Protein AF-A0A7C2VE02-F1 (afdb_monomer_lite)

pLDDT: mean 86.23, std 17.27, range [34.5, 98.38]

Sequence (120 aa):
MDTNRYSRAFSQKIARIVPGSDKLAAYGYVSNRTVQYFGRVIPSIEDKPVLYRYYEQGNWILATGKRSEELNKDGQFRSVFYGKKADSRNRENVPGTLFHKSAPIVKIDGSSGAVEKGPK

Foldseek 3Di:
DPLLVLLLVLLLVVLVQADPPAAEEEAQDDDPSSCVNSVHDHHYDPDPVVVLVCQVVFHKYKYKAPRQVVCVVVVSFAFQDKACANHDDPNDGIIMTMTHDDGHRDDDPPDDDDDDDDDD

Radius of gyration: 14.56 Å; chains: 1; bounding box: 35×27×46 Å

Secondary structure (DSSP, 8-state):
--HHHHHHHHHHHHHHHS-TTS-EEEES---HHHHHHHTS---EE--HHHHHHHHHTT-EEEEETHHHHHHHHH--S-EEEEEEEEEEETTEEEEEEEE-SSPPP---TT-----PPPP-

Structure (mmCIF, N/CA/C/O backbone):
data_AF-A0A7C2VE02-F1
#
_entry.id   AF-A0A7C2VE02-F1
#
loop_
_atom_site.group_PDB
_atom_site.id
_atom_site.type_symbol
_atom_site.label_atom_id
_atom_site.label_alt_id
_atom_site.label_comp_id
_atom_site.label_asym_id
_atom_site.label_entity_id
_atom_site.label_seq_id
_atom_site.pdbx_PDB_ins_code
_atom_site.Cartn_x
_atom_site.Cartn_y
_atom_site.Cartn_z
_atom_site.occupancy
_atom_site.B_iso_or_equiv
_atom_site.auth_seq_id
_atom_site.auth_comp_id
_atom_site.auth_asym_id
_atom_site.auth_atom_id
_atom_site.pdbx_PDB_model_num
ATOM 1 N N . MET A 1 1 ? 22.515 -7.590 -10.309 1.00 46.56 1 MET A N 1
ATOM 2 C CA . MET A 1 1 ? 21.590 -7.337 -9.181 1.00 46.56 1 MET A CA 1
ATOM 3 C C . MET A 1 1 ? 20.181 -7.649 -9.654 1.00 46.56 1 MET A C 1
ATOM 5 O O . MET A 1 1 ? 19.692 -6.947 -10.526 1.00 46.56 1 MET A O 1
ATOM 9 N N . ASP A 1 2 ? 19.551 -8.696 -9.121 1.00 53.19 2 ASP A N 1
ATOM 10 C CA . ASP A 1 2 ? 18.168 -9.061 -9.452 1.00 53.19 2 ASP A CA 1
ATOM 11 C C . ASP A 1 2 ? 17.175 -8.081 -8.833 1.00 53.19 2 ASP A C 1
ATOM 13 O O . ASP A 1 2 ? 16.612 -8.309 -7.760 1.00 53.19 2 ASP A O 1
ATOM 17 N N . THR A 1 3 ? 16.933 -6.979 -9.533 1.00 53.69 3 THR A N 1
ATOM 18 C CA . THR A 1 3 ? 15.895 -5.991 -9.212 1.00 53.69 3 THR A CA 1
ATOM 19 C C . THR A 1 3 ? 14.517 -6.647 -9.046 1.00 53.69 3 THR A C 1
ATOM 21 O O . THR A 1 3 ? 13.698 -6.189 -8.255 1.00 53.69 3 THR A O 1
ATOM 24 N N . ASN A 1 4 ? 14.303 -7.798 -9.695 1.00 63.47 4 ASN A N 1
ATOM 25 C CA . ASN A 1 4 ? 13.107 -8.631 -9.562 1.00 63.47 4 ASN A CA 1
ATOM 26 C C . ASN A 1 4 ? 12.887 -9.198 -8.147 1.00 63.47 4 ASN A C 1
ATOM 28 O O . ASN A 1 4 ? 11.740 -9.409 -7.747 1.00 63.47 4 ASN A O 1
ATOM 32 N N . ARG A 1 5 ? 13.951 -9.443 -7.369 1.00 69.56 5 ARG A N 1
ATOM 33 C CA . ARG A 1 5 ? 13.836 -10.053 -6.032 1.00 69.56 5 ARG A CA 1
ATOM 34 C C . ARG A 1 5 ? 13.139 -9.124 -5.038 1.00 69.56 5 ARG A C 1
ATOM 36 O O . ARG A 1 5 ? 12.392 -9.605 -4.188 1.00 69.56 5 ARG A O 1
ATOM 43 N N . TYR A 1 6 ? 13.367 -7.814 -5.141 1.00 74.00 6 TYR A N 1
ATOM 44 C CA . TYR A 1 6 ? 12.833 -6.847 -4.182 1.00 74.00 6 TYR A CA 1
ATOM 45 C C . TYR A 1 6 ? 11.336 -6.611 -4.370 1.00 74.00 6 TYR A C 1
ATOM 47 O O . TYR A 1 6 ? 10.591 -6.773 -3.402 1.00 74.00 6 TYR A O 1
ATOM 55 N N . SER A 1 7 ? 10.878 -6.366 -5.606 1.00 76.62 7 SER A N 1
ATOM 56 C CA . SER A 1 7 ? 9.442 -6.228 -5.884 1.00 76.62 7 SER A CA 1
ATOM 57 C C . SER A 1 7 ? 8.678 -7.487 -5.472 1.00 76.62 7 SER A C 1
ATOM 59 O O . SER A 1 7 ? 7.615 -7.391 -4.863 1.00 76.62 7 SER A O 1
ATOM 61 N N . ARG A 1 8 ? 9.242 -8.681 -5.710 1.00 85.88 8 ARG A N 1
ATOM 62 C CA . ARG A 1 8 ? 8.645 -9.948 -5.264 1.00 85.88 8 ARG A CA 1
ATOM 63 C C . ARG A 1 8 ? 8.532 -10.032 -3.742 1.00 85.88 8 ARG A C 1
ATOM 65 O O . ARG A 1 8 ? 7.442 -10.274 -3.235 1.00 85.88 8 ARG A O 1
ATOM 72 N N . ALA A 1 9 ? 9.633 -9.830 -3.018 1.00 88.50 9 ALA A N 1
ATOM 73 C CA . ALA A 1 9 ? 9.653 -9.964 -1.562 1.00 88.50 9 ALA A CA 1
ATOM 74 C C . ALA A 1 9 ? 8.704 -8.968 -0.880 1.00 88.50 9 ALA A C 1
ATOM 76 O O . ALA A 1 9 ? 7.949 -9.350 0.014 1.00 88.50 9 ALA A O 1
ATOM 77 N N . PHE A 1 10 ? 8.700 -7.713 -1.335 1.00 91.00 10 PHE A N 1
ATOM 78 C CA . PHE A 1 10 ? 7.785 -6.692 -0.834 1.00 91.00 10 PHE A CA 1
ATOM 79 C C . PHE A 1 10 ? 6.322 -7.068 -1.098 1.00 91.00 10 PHE A C 1
ATOM 81 O O . PHE A 1 10 ? 5.511 -7.072 -0.175 1.00 91.00 10 PHE A O 1
ATOM 88 N N . SER A 1 11 ? 6.001 -7.463 -2.332 1.00 91.81 11 SER A N 1
ATOM 89 C CA . SER A 1 11 ? 4.628 -7.783 -2.744 1.00 91.81 11 SER A CA 1
ATOM 90 C C . SER A 1 11 ? 4.075 -9.022 -2.029 1.00 91.81 11 SER A C 1
ATOM 92 O O . SER A 1 11 ? 2.930 -9.047 -1.585 1.00 91.81 11 SER A O 1
ATOM 94 N N . GLN A 1 12 ? 4.915 -10.036 -1.817 1.00 93.19 12 GLN A N 1
ATOM 95 C CA . GLN A 1 12 ? 4.548 -11.203 -1.013 1.00 93.19 12 GLN A CA 1
ATOM 96 C C . GLN A 1 12 ? 4.390 -10.857 0.471 1.00 93.19 12 GLN A C 1
ATOM 98 O O . GLN A 1 12 ? 3.559 -11.449 1.158 1.00 93.19 12 GLN A O 1
ATOM 103 N N . LYS A 1 13 ? 5.172 -9.902 0.992 1.00 93.75 13 LYS A N 1
ATOM 104 C CA . LYS A 1 13 ? 5.026 -9.445 2.376 1.00 93.75 13 LYS A CA 1
ATOM 105 C C . LYS A 1 13 ? 3.702 -8.706 2.564 1.00 93.75 13 LYS A C 1
ATOM 107 O O . LYS A 1 13 ? 2.988 -9.051 3.498 1.00 93.75 13 LYS A O 1
ATOM 112 N N . ILE A 1 14 ? 3.329 -7.783 1.671 1.00 94.56 14 ILE A N 1
ATOM 113 C CA . ILE A 1 14 ? 2.016 -7.115 1.755 1.00 94.56 14 ILE A CA 1
ATOM 114 C C . ILE A 1 14 ? 0.860 -8.116 1.603 1.00 94.56 14 ILE A C 1
ATOM 116 O O . ILE A 1 14 ? -0.122 -7.992 2.323 1.00 94.56 14 ILE A O 1
ATOM 120 N N . ALA A 1 15 ? 0.999 -9.164 0.779 1.00 94.62 15 ALA A N 1
ATOM 121 C CA . ALA A 1 15 ? -0.014 -10.220 0.644 1.00 94.62 15 ALA A CA 1
ATOM 122 C C . ALA A 1 15 ? -0.255 -11.005 1.943 1.00 94.62 15 ALA A C 1
ATOM 124 O O . ALA A 1 15 ? -1.352 -11.500 2.168 1.00 94.62 15 ALA A O 1
ATOM 125 N N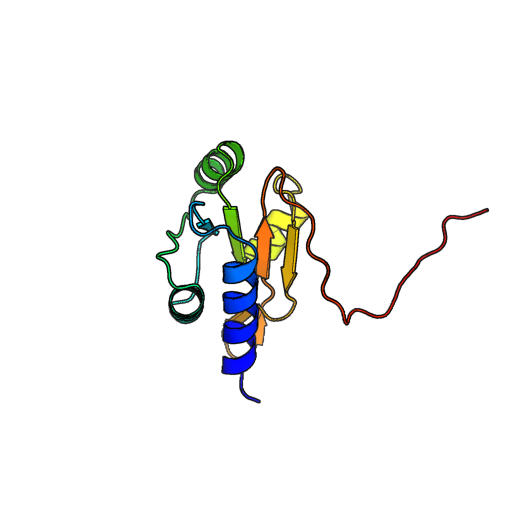 . ARG A 1 16 ? 0.766 -11.116 2.802 1.00 94.88 16 ARG A N 1
ATOM 126 C CA . ARG A 1 16 ? 0.653 -11.746 4.128 1.00 94.88 16 ARG A CA 1
ATOM 127 C C . ARG A 1 16 ? 0.107 -10.801 5.194 1.00 94.88 16 ARG A C 1
ATOM 129 O O . ARG A 1 16 ? -0.384 -11.274 6.209 1.00 94.88 16 ARG A O 1
ATOM 136 N N . ILE A 1 17 ? 0.267 -9.491 5.005 1.00 95.62 17 ILE A N 1
ATOM 137 C CA . ILE A 1 17 ? -0.187 -8.473 5.960 1.00 95.62 17 ILE A CA 1
ATOM 138 C C . ILE A 1 17 ? -1.661 -8.142 5.728 1.00 95.62 17 ILE A C 1
ATOM 140 O O . ILE A 1 17 ? -2.416 -8.056 6.689 1.00 95.62 17 ILE A O 1
ATOM 144 N N . VAL A 1 18 ? -2.062 -7.951 4.468 1.00 96.19 18 VAL A N 1
ATOM 145 C CA . VAL A 1 18 ? -3.436 -7.602 4.095 1.00 96.19 18 VAL A CA 1
ATOM 146 C C . VAL A 1 18 ? -4.289 -8.873 4.089 1.00 96.19 18 VAL A C 1
ATOM 148 O O . VAL A 1 18 ? -4.030 -9.748 3.255 1.00 96.19 18 VAL A O 1
ATOM 151 N N . PRO A 1 19 ? -5.323 -8.988 4.943 1.00 94.62 19 PRO A N 1
ATOM 152 C CA . PRO A 1 19 ? -6.218 -10.140 4.936 1.00 94.62 19 PRO A CA 1
ATOM 153 C C . PRO A 1 19 ? -6.834 -10.397 3.553 1.00 94.62 19 PRO A C 1
ATOM 155 O O . PRO A 1 19 ? -7.041 -9.478 2.755 1.00 94.62 19 PRO A O 1
ATOM 158 N N . GLY A 1 20 ? -7.138 -11.662 3.255 1.00 92.81 20 GLY A N 1
ATOM 159 C CA . GLY A 1 20 ? -7.698 -12.070 1.959 1.00 92.81 20 GLY A CA 1
ATOM 160 C C . GLY A 1 20 ? -9.086 -11.485 1.661 1.00 92.81 20 GLY A C 1
ATOM 161 O O . GLY A 1 20 ? -9.427 -11.289 0.495 1.00 92.81 20 GLY A O 1
ATOM 162 N N . SER A 1 21 ? -9.854 -11.165 2.706 1.00 92.69 21 SER A N 1
ATOM 163 C CA . SER A 1 21 ? -11.162 -10.499 2.644 1.00 92.69 21 SER A CA 1
ATOM 164 C C . SER A 1 21 ? -11.078 -8.994 2.398 1.00 92.69 21 SER A C 1
ATOM 166 O O . SER A 1 21 ? -12.048 -8.387 1.947 1.00 92.69 21 SER A O 1
ATOM 168 N N . ASP A 1 22 ? -9.934 -8.385 2.706 1.00 95.31 22 ASP A N 1
ATOM 169 C CA . ASP A 1 22 ? -9.808 -6.935 2.769 1.00 95.31 22 ASP A CA 1
ATOM 170 C C . ASP A 1 22 ? -9.442 -6.353 1.408 1.00 95.31 22 ASP A C 1
ATOM 172 O O . ASP A 1 22 ? -8.723 -6.966 0.611 1.00 95.31 22 ASP A O 1
ATOM 176 N N . LYS A 1 23 ? -9.904 -5.128 1.156 1.00 95.94 23 LYS A N 1
ATOM 177 C CA . LYS A 1 23 ? -9.603 -4.392 -0.073 1.00 95.94 23 LYS A CA 1
ATOM 178 C C . LYS A 1 23 ? -8.298 -3.614 0.074 1.00 95.94 23 LYS A C 1
ATOM 180 O O . LYS A 1 23 ? -8.031 -3.020 1.117 1.00 95.94 23 LYS A O 1
ATOM 185 N N . LEU A 1 24 ? -7.527 -3.574 -1.011 1.00 97.88 24 LEU A N 1
ATOM 186 C CA . LEU A 1 24 ? -6.291 -2.805 -1.141 1.00 97.88 24 LEU A CA 1
ATOM 187 C C . LEU A 1 24 ? -6.383 -1.905 -2.372 1.00 97.88 24 LEU A C 1
ATOM 189 O O . LEU A 1 24 ? -6.660 -2.405 -3.458 1.00 97.88 24 LEU A O 1
ATOM 193 N N . ALA A 1 25 ? -6.102 -0.614 -2.217 1.00 97.94 25 ALA A N 1
ATOM 194 C CA . ALA A 1 25 ? -5.963 0.329 -3.325 1.00 97.94 25 ALA A CA 1
ATOM 195 C C . ALA A 1 25 ? -4.548 0.918 -3.360 1.00 97.94 25 ALA A C 1
ATOM 197 O O . ALA A 1 25 ? -3.907 1.077 -2.322 1.00 97.94 25 ALA A O 1
ATOM 198 N N . ALA A 1 26 ? -4.059 1.252 -4.551 1.00 97.81 26 ALA A N 1
ATOM 199 C CA . ALA A 1 26 ? -2.783 1.924 -4.746 1.00 97.81 26 ALA A CA 1
ATOM 200 C C . ALA A 1 26 ? -2.974 3.426 -4.987 1.00 97.81 26 ALA A C 1
ATOM 202 O O . ALA A 1 26 ? -3.903 3.824 -5.685 1.00 97.81 26 ALA A O 1
ATOM 203 N N . TYR A 1 27 ? -2.071 4.258 -4.465 1.00 97.88 27 TYR A N 1
ATOM 204 C CA . TYR A 1 27 ? -2.028 5.681 -4.801 1.00 97.88 27 TYR A CA 1
ATOM 205 C C . TYR A 1 27 ? -1.220 5.912 -6.087 1.00 97.88 27 TYR A C 1
ATOM 207 O O . TYR A 1 27 ? 0.010 5.777 -6.098 1.00 97.88 27 TYR A O 1
ATOM 215 N N . GLY A 1 28 ? -1.923 6.266 -7.163 1.00 94.50 28 GLY A N 1
ATOM 216 C CA . GLY A 1 28 ? -1.407 6.650 -8.480 1.00 94.50 28 GLY A CA 1
ATOM 217 C C . GLY A 1 28 ? -0.804 5.515 -9.312 1.00 94.50 28 GLY A C 1
ATOM 218 O O . GLY A 1 28 ? -1.206 5.279 -10.448 1.00 94.50 28 GLY A O 1
ATOM 219 N N . TYR A 1 29 ? 0.132 4.747 -8.753 1.00 90.88 29 TYR A N 1
ATOM 220 C CA . TYR A 1 29 ? 0.762 3.647 -9.481 1.00 90.88 29 TYR A CA 1
ATOM 221 C C . TYR A 1 29 ? 1.064 2.432 -8.610 1.00 90.88 29 TYR A C 1
ATOM 223 O O . TYR A 1 29 ? 1.672 2.530 -7.539 1.00 90.88 29 TYR A O 1
ATOM 231 N N . VAL A 1 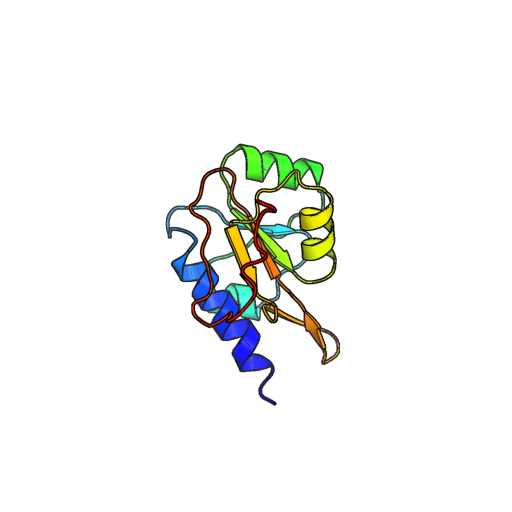30 ? 0.766 1.268 -9.181 1.00 91.19 30 VAL A N 1
ATOM 232 C CA . VAL A 1 30 ? 1.258 -0.041 -8.762 1.00 91.19 30 VAL A CA 1
ATOM 233 C C . VAL A 1 30 ? 1.738 -0.795 -9.997 1.00 91.19 30 VAL A C 1
ATOM 235 O O . VAL A 1 30 ? 1.099 -0.747 -11.046 1.00 91.19 30 VAL A O 1
ATOM 238 N N . SER A 1 31 ? 2.879 -1.478 -9.905 1.00 90.50 31 SER A N 1
ATOM 239 C CA . SER A 1 31 ? 3.376 -2.251 -11.040 1.00 90.50 31 SER A CA 1
ATOM 240 C C . SER A 1 31 ? 2.611 -3.558 -11.205 1.00 90.50 31 SER A C 1
ATOM 242 O O . SER A 1 31 ? 2.198 -4.192 -10.230 1.00 90.50 31 SER A O 1
ATOM 244 N N . ASN A 1 32 ? 2.515 -4.030 -12.450 1.00 90.00 32 ASN A N 1
ATOM 245 C CA . ASN A 1 32 ? 1.923 -5.335 -12.767 1.00 90.00 32 ASN A CA 1
ATOM 246 C C . ASN A 1 32 ? 2.584 -6.479 -11.983 1.00 90.00 32 ASN A C 1
ATOM 248 O O . ASN A 1 32 ? 1.923 -7.446 -11.623 1.00 90.00 32 ASN A O 1
ATOM 252 N N . ARG A 1 33 ? 3.880 -6.356 -11.669 1.00 88.19 33 ARG A N 1
ATOM 253 C CA . ARG A 1 33 ? 4.607 -7.335 -10.849 1.00 88.19 33 ARG A CA 1
ATOM 254 C C . ARG A 1 33 ? 4.097 -7.358 -9.417 1.00 88.19 33 ARG A C 1
ATOM 256 O O . ARG A 1 33 ? 3.917 -8.436 -8.859 1.00 88.19 33 ARG A O 1
ATOM 263 N N . THR A 1 34 ? 3.863 -6.190 -8.823 1.00 90.81 34 THR A N 1
ATOM 264 C CA . THR A 1 34 ? 3.278 -6.123 -7.485 1.00 90.81 34 THR A CA 1
ATOM 265 C C . THR A 1 34 ? 1.886 -6.728 -7.461 1.00 90.81 34 THR A C 1
ATOM 267 O O . THR A 1 34 ? 1.616 -7.542 -6.584 1.00 90.81 34 THR A O 1
ATOM 270 N N . VAL A 1 35 ? 1.053 -6.435 -8.462 1.00 92.44 35 VAL A N 1
ATOM 271 C CA . VAL A 1 35 ? -0.273 -7.060 -8.608 1.00 92.44 35 VAL A CA 1
ATOM 272 C C . VAL A 1 35 ? -0.153 -8.585 -8.724 1.00 92.44 35 VAL A C 1
ATOM 274 O O . VAL A 1 35 ? -0.807 -9.314 -7.980 1.00 92.44 35 VAL A O 1
ATOM 277 N N . GLN A 1 36 ? 0.743 -9.078 -9.587 1.00 92.12 36 GLN A N 1
ATOM 278 C CA . GLN A 1 36 ? 0.968 -10.511 -9.798 1.00 92.12 36 GLN A CA 1
ATOM 279 C C . GLN A 1 36 ? 1.375 -11.233 -8.506 1.00 92.12 36 GLN A C 1
ATOM 281 O O . GLN A 1 36 ? 0.815 -12.276 -8.180 1.00 92.12 36 GLN A O 1
ATOM 286 N N . TYR A 1 37 ? 2.341 -10.693 -7.760 1.00 92.19 37 TYR A N 1
ATOM 287 C CA . TYR A 1 37 ? 2.830 -11.327 -6.531 1.00 92.19 37 TYR A CA 1
ATOM 288 C C . TYR A 1 37 ? 1.927 -11.098 -5.316 1.00 92.19 37 TYR A C 1
ATOM 290 O O . TYR A 1 37 ? 2.013 -11.868 -4.359 1.00 92.19 37 TYR A O 1
ATOM 298 N N . PHE A 1 38 ? 1.084 -10.065 -5.338 1.00 93.56 38 PHE A N 1
ATOM 299 C CA . PHE A 1 38 ? 0.024 -9.879 -4.350 1.00 93.56 38 PHE A CA 1
ATOM 300 C C . PHE A 1 38 ? -1.113 -10.890 -4.542 1.00 93.56 38 PHE A C 1
ATOM 302 O O . PHE A 1 38 ? -1.728 -11.317 -3.568 1.00 93.56 38 PHE A O 1
ATOM 309 N N . GLY A 1 39 ? -1.366 -11.297 -5.791 1.00 93.06 39 GLY A N 1
ATOM 310 C CA . GLY A 1 39 ? -2.330 -12.342 -6.140 1.00 93.06 39 GLY A CA 1
ATOM 311 C C . GLY A 1 39 ? -3.782 -11.867 -6.227 1.00 93.06 39 GLY A C 1
ATOM 312 O O . GLY A 1 39 ? -4.680 -12.687 -6.389 1.00 93.06 39 GLY A O 1
ATOM 313 N N . ARG A 1 40 ? -4.030 -10.556 -6.121 1.00 93.88 40 ARG A N 1
ATOM 314 C CA . ARG A 1 40 ? -5.355 -9.932 -6.254 1.00 93.88 40 ARG A CA 1
ATOM 315 C C . ARG A 1 40 ? -5.238 -8.623 -7.032 1.00 93.88 40 ARG A C 1
ATOM 317 O O . ARG A 1 40 ? -4.173 -8.008 -7.055 1.00 93.88 40 ARG A O 1
ATOM 324 N N . VAL A 1 41 ? -6.331 -8.189 -7.657 1.00 93.69 41 VAL A N 1
ATOM 325 C CA . VAL A 1 41 ? -6.384 -6.889 -8.340 1.00 93.69 41 VAL A CA 1
ATOM 326 C C . VAL A 1 41 ? -6.198 -5.769 -7.316 1.00 93.69 41 VAL A C 1
ATOM 328 O O . VAL A 1 41 ? -6.840 -5.773 -6.268 1.00 93.69 41 VAL A O 1
ATOM 331 N N . ILE A 1 42 ? -5.329 -4.811 -7.639 1.00 96.19 42 ILE A N 1
ATOM 332 C CA . ILE A 1 42 ? -5.107 -3.601 -6.846 1.00 96.19 42 ILE A CA 1
ATOM 333 C C . ILE A 1 42 ? -5.548 -2.411 -7.709 1.00 96.19 42 ILE A C 1
ATOM 335 O O . ILE A 1 42 ? -4.798 -2.027 -8.610 1.00 96.19 42 ILE A O 1
ATOM 339 N N . PRO A 1 43 ? -6.751 -1.842 -7.504 1.00 96.12 43 PRO A N 1
ATOM 340 C CA . PRO A 1 43 ? -7.146 -0.619 -8.191 1.00 96.12 43 PRO A CA 1
ATOM 341 C C . PRO A 1 43 ? -6.188 0.521 -7.852 1.00 96.12 43 PRO A C 1
ATOM 343 O O . PRO A 1 43 ? -5.751 0.657 -6.708 1.00 96.12 43 PRO A O 1
ATOM 346 N N . SER A 1 44 ? -5.888 1.354 -8.846 1.00 96.81 44 SER A N 1
ATOM 347 C CA . SER A 1 44 ? -5.118 2.582 -8.661 1.00 96.81 44 SER A CA 1
ATOM 348 C C . SER A 1 44 ? -6.058 3.779 -8.570 1.00 96.81 44 SER A C 1
ATOM 350 O O . SER A 1 44 ? -6.947 3.933 -9.407 1.00 96.81 44 SER A O 1
ATOM 352 N N . ILE A 1 45 ? -5.868 4.615 -7.555 1.00 97.56 45 ILE A N 1
ATOM 353 C CA . ILE A 1 45 ? -6.628 5.841 -7.318 1.00 97.56 45 ILE A CA 1
ATOM 354 C C . ILE A 1 45 ? -5.643 7.007 -7.407 1.00 97.56 45 ILE A C 1
ATOM 356 O O . ILE A 1 45 ? -4.660 7.035 -6.671 1.00 97.56 45 ILE A O 1
ATOM 360 N N . GLU A 1 46 ? -5.894 7.960 -8.304 1.00 96.00 46 GLU A N 1
ATOM 361 C CA . GLU A 1 46 ? -5.069 9.174 -8.466 1.00 96.00 46 GLU A CA 1
ATOM 362 C C . GLU A 1 46 ? -5.519 10.320 -7.553 1.00 96.00 46 GLU A C 1
ATOM 364 O O . GLU A 1 46 ? -4.713 11.138 -7.120 1.00 96.00 46 GLU A O 1
ATOM 369 N N . ASP A 1 47 ? -6.814 10.388 -7.254 1.00 96.25 47 ASP A N 1
ATOM 370 C CA . ASP A 1 47 ? -7.399 11.459 -6.457 1.00 96.25 47 ASP A CA 1
ATOM 371 C C . ASP A 1 47 ? -7.191 11.183 -4.956 1.00 96.25 47 ASP A C 1
ATOM 373 O O . ASP A 1 47 ? -7.708 10.209 -4.398 1.00 96.25 47 ASP A O 1
ATOM 377 N N . LYS A 1 48 ? -6.410 12.044 -4.293 1.00 95.06 48 LYS A N 1
ATOM 378 C CA . LYS A 1 48 ? -6.074 11.909 -2.869 1.00 95.06 48 LYS A CA 1
ATOM 379 C C . LYS A 1 48 ? -7.310 12.006 -1.949 1.00 95.06 48 LYS A C 1
ATOM 381 O O . LYS A 1 48 ? -7.423 11.159 -1.062 1.00 95.06 48 LYS A O 1
ATOM 386 N N . PRO A 1 49 ? -8.256 12.949 -2.127 1.00 96.31 49 PRO A N 1
ATOM 387 C CA . PRO A 1 49 ? -9.553 12.907 -1.444 1.00 96.31 49 PRO A CA 1
ATOM 388 C C . PRO A 1 49 ? -10.310 11.576 -1.580 1.00 96.31 49 PRO A C 1
ATOM 390 O O . PRO A 1 49 ? -10.841 11.069 -0.588 1.00 96.31 49 PRO A O 1
ATOM 393 N N . VAL A 1 50 ? -10.354 10.976 -2.774 1.00 97.25 50 VAL A N 1
ATOM 394 C CA . VAL A 1 50 ? -10.992 9.658 -2.969 1.00 97.25 50 VAL A CA 1
ATOM 395 C C . VAL A 1 50 ? -10.224 8.567 -2.221 1.00 97.25 50 VAL A C 1
ATOM 397 O O . VAL A 1 50 ? -10.833 7.754 -1.524 1.00 97.25 50 VAL A O 1
ATOM 400 N N . LEU A 1 51 ? -8.892 8.582 -2.297 1.00 97.50 51 LEU A N 1
ATOM 401 C CA . LEU A 1 51 ? -8.020 7.661 -1.567 1.00 97.50 51 LEU A CA 1
ATOM 402 C C . LEU A 1 51 ? -8.244 7.742 -0.046 1.00 97.50 51 LEU A C 1
ATOM 404 O O . LEU A 1 51 ? -8.322 6.716 0.629 1.00 97.50 51 LEU A O 1
ATOM 408 N N . TYR A 1 52 ? -8.398 8.956 0.488 1.00 97.00 52 TYR A N 1
ATOM 409 C CA . TYR A 1 52 ? -8.662 9.186 1.907 1.00 97.00 52 TYR A CA 1
ATOM 410 C C . TYR A 1 52 ? -10.024 8.625 2.338 1.00 97.00 52 TYR A C 1
ATOM 412 O O . TYR A 1 52 ? -10.121 7.968 3.370 1.00 97.00 52 TYR A O 1
ATOM 420 N N . ARG A 1 53 ? -11.071 8.774 1.514 1.00 97.44 53 ARG A N 1
ATOM 421 C CA . ARG A 1 53 ? -12.376 8.136 1.779 1.00 97.44 53 ARG A CA 1
ATOM 422 C C . ARG A 1 53 ? -12.266 6.612 1.849 1.00 97.44 53 ARG A C 1
ATOM 424 O O . ARG A 1 53 ? -12.868 6.000 2.727 1.00 97.44 53 ARG A O 1
ATOM 431 N N . TYR A 1 54 ? -11.484 6.001 0.956 1.00 96.88 54 TYR A N 1
ATOM 432 C CA . TYR A 1 54 ? -11.217 4.560 0.997 1.00 96.88 54 TYR A CA 1
ATOM 433 C C . TYR A 1 54 ? -10.517 4.157 2.297 1.00 96.88 54 TYR A C 1
ATOM 435 O O . TYR A 1 54 ? -10.917 3.179 2.928 1.00 96.88 54 TYR A O 1
ATOM 443 N N . TYR A 1 55 ? -9.504 4.914 2.710 1.00 97.88 55 TYR A N 1
ATOM 444 C CA . TYR A 1 55 ? -8.792 4.683 3.963 1.00 97.88 55 TYR A CA 1
ATOM 445 C C . TYR A 1 55 ? -9.714 4.787 5.187 1.00 97.88 55 TYR A C 1
ATOM 447 O O . TYR A 1 55 ? -9.694 3.910 6.053 1.00 97.88 55 TYR A O 1
ATOM 455 N N . GLU A 1 56 ? -10.587 5.794 5.229 1.00 97.56 56 GLU A N 1
ATOM 456 C CA . GLU A 1 56 ? -11.523 5.999 6.339 1.00 97.56 56 GLU A CA 1
ATOM 457 C C . GLU A 1 56 ? -12.549 4.868 6.481 1.00 97.56 56 GLU A C 1
ATOM 459 O O . GLU A 1 56 ? -12.903 4.483 7.602 1.00 97.56 56 GLU A O 1
ATOM 464 N N . GLN A 1 57 ? -12.942 4.255 5.362 1.00 97.00 57 GLN A N 1
ATOM 465 C CA . GLN A 1 57 ? -13.769 3.043 5.328 1.00 97.00 57 GLN A CA 1
ATOM 466 C C . GLN A 1 57 ? -13.041 1.782 5.831 1.00 97.00 57 GLN A C 1
ATOM 468 O O . GLN A 1 57 ? -13.650 0.718 5.900 1.00 97.00 57 GLN A O 1
ATOM 473 N N . GLY A 1 58 ? -11.755 1.879 6.184 1.00 96.62 58 GLY A N 1
ATOM 474 C CA . GLY A 1 58 ? -10.943 0.743 6.618 1.00 96.62 58 GLY A CA 1
ATOM 475 C C . GLY A 1 58 ? -10.342 -0.056 5.465 1.00 96.62 58 GLY A C 1
ATOM 476 O O . GLY A 1 58 ? -9.968 -1.205 5.660 1.00 96.62 58 GLY A O 1
ATOM 477 N N . ASN A 1 59 ? -10.248 0.518 4.261 1.00 97.75 59 ASN A N 1
ATOM 478 C CA . ASN A 1 59 ? -9.505 -0.128 3.183 1.00 97.75 59 ASN A CA 1
ATOM 479 C C . ASN A 1 59 ? -8.002 0.133 3.339 1.00 97.75 59 ASN A C 1
ATOM 481 O O . ASN A 1 59 ? -7.563 1.178 3.828 1.00 97.75 59 ASN A O 1
ATOM 485 N N . TRP A 1 60 ? -7.202 -0.814 2.864 1.00 98.38 60 TRP A N 1
ATOM 486 C CA . TRP A 1 60 ? -5.753 -0.696 2.859 1.00 98.38 60 TRP A CA 1
ATOM 487 C C . TRP A 1 60 ? -5.288 0.197 1.716 1.00 98.38 60 TRP A C 1
ATOM 489 O O . TRP A 1 60 ? -5.820 0.125 0.605 1.00 98.38 60 TRP A O 1
ATOM 499 N N . ILE A 1 61 ? -4.245 0.985 1.973 1.00 98.38 61 ILE A N 1
ATOM 500 C CA . ILE A 1 61 ? -3.633 1.862 0.973 1.00 98.38 61 ILE A CA 1
ATOM 501 C C . ILE A 1 61 ? -2.176 1.460 0.760 1.00 98.38 61 ILE A C 1
ATOM 503 O O . ILE A 1 61 ? -1.402 1.371 1.711 1.00 98.38 61 ILE A O 1
ATOM 507 N N . LEU A 1 62 ? -1.791 1.245 -0.494 1.00 97.94 62 LEU A N 1
ATOM 508 C CA . LEU A 1 62 ? -0.414 1.042 -0.929 1.00 97.94 62 LEU A CA 1
ATOM 509 C C . LEU A 1 62 ? 0.082 2.296 -1.650 1.00 97.94 62 LEU A C 1
ATOM 511 O O . LEU A 1 62 ? -0.554 2.779 -2.580 1.00 97.94 62 LEU A O 1
ATOM 515 N N . ALA A 1 63 ? 1.262 2.789 -1.294 1.00 97.31 63 ALA A N 1
ATOM 516 C CA . ALA A 1 63 ? 1.945 3.807 -2.085 1.00 97.31 63 ALA A CA 1
ATOM 517 C C . ALA A 1 63 ? 3.410 3.428 -2.294 1.00 97.31 63 ALA A C 1
ATOM 519 O O . ALA A 1 63 ? 4.030 2.803 -1.437 1.00 97.31 63 ALA A O 1
ATOM 520 N N . THR A 1 64 ? 3.970 3.804 -3.445 1.00 94.88 64 THR A N 1
ATOM 521 C CA . THR A 1 64 ? 5.375 3.543 -3.795 1.00 94.88 64 THR A CA 1
ATOM 522 C C . THR A 1 64 ? 6.063 4.808 -4.311 1.00 94.88 64 THR A C 1
ATOM 524 O O . THR A 1 64 ? 5.416 5.717 -4.838 1.00 94.88 64 THR A O 1
ATOM 527 N N . GLY A 1 65 ? 7.384 4.890 -4.143 1.00 93.19 65 GLY A N 1
ATOM 528 C CA . GLY A 1 65 ? 8.209 6.031 -4.546 1.00 93.19 65 GLY A CA 1
ATOM 529 C C . GLY A 1 65 ? 7.716 7.360 -3.974 1.00 93.19 65 GLY A C 1
ATOM 530 O O . GLY A 1 65 ? 7.339 7.438 -2.807 1.00 93.19 65 GLY A O 1
ATOM 531 N N . LYS A 1 66 ? 7.658 8.394 -4.822 1.00 93.50 66 LYS A N 1
ATOM 532 C CA . LYS A 1 66 ? 7.254 9.758 -4.434 1.00 93.50 66 LYS A CA 1
ATOM 533 C C . LYS A 1 66 ? 5.898 9.816 -3.720 1.00 93.50 66 LYS A C 1
ATOM 535 O O . LYS A 1 66 ? 5.758 10.553 -2.754 1.00 93.50 66 LYS A O 1
ATOM 540 N N . ARG A 1 67 ? 4.921 9.003 -4.139 1.00 95.56 67 ARG A N 1
ATOM 541 C CA . ARG A 1 67 ? 3.595 8.935 -3.495 1.00 95.56 67 ARG A CA 1
ATOM 542 C C . ARG A 1 67 ? 3.674 8.382 -2.070 1.00 95.56 67 ARG A C 1
ATOM 544 O O . ARG A 1 67 ? 2.959 8.832 -1.186 1.00 95.56 67 ARG A O 1
ATOM 551 N N . SER A 1 68 ? 4.578 7.432 -1.837 1.00 95.44 68 SER A N 1
ATOM 552 C CA . SER A 1 68 ? 4.862 6.885 -0.506 1.00 95.44 68 SER A CA 1
ATOM 553 C C . SER A 1 68 ? 5.413 7.951 0.438 1.00 95.44 68 SER A C 1
ATOM 555 O O . SER A 1 68 ? 5.011 8.031 1.595 1.00 95.44 68 SER A O 1
ATOM 557 N N . GLU A 1 69 ? 6.341 8.766 -0.060 1.00 94.56 69 GLU A N 1
ATOM 558 C CA . GLU A 1 69 ? 6.950 9.863 0.693 1.00 94.56 69 GLU A CA 1
ATOM 559 C C . GLU A 1 69 ? 5.947 10.987 0.962 1.00 94.56 69 GLU A C 1
ATOM 561 O O . GLU A 1 69 ? 5.907 11.512 2.070 1.00 94.56 69 GLU A O 1
ATOM 566 N N . GLU A 1 70 ? 5.116 11.319 -0.029 1.00 95.50 70 GLU A N 1
ATOM 567 C CA . GLU A 1 70 ? 4.038 12.305 0.075 1.00 95.50 70 GLU A CA 1
ATOM 5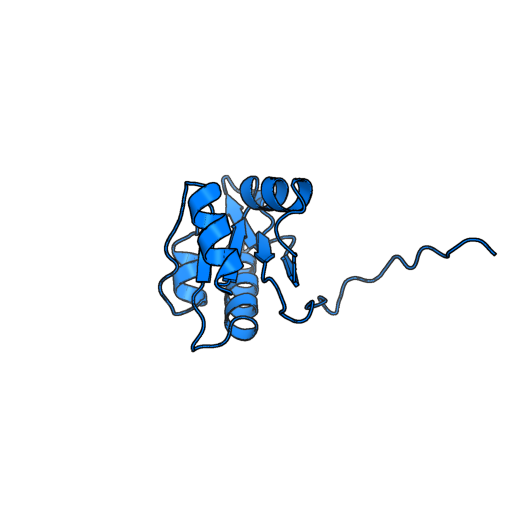68 C C . GLU A 1 70 ? 3.071 11.962 1.218 1.00 95.50 70 GLU A C 1
ATOM 570 O O . GLU A 1 70 ? 2.852 12.791 2.099 1.00 95.50 70 GLU A O 1
ATOM 575 N N . LEU A 1 71 ? 2.546 10.731 1.255 1.00 96.12 71 LEU A N 1
ATOM 576 C CA . LEU A 1 71 ? 1.596 10.321 2.297 1.00 96.12 71 LEU A CA 1
ATOM 577 C C . LEU A 1 71 ? 2.240 10.227 3.687 1.00 96.12 71 LEU A C 1
ATOM 579 O O . LEU A 1 71 ? 1.610 10.589 4.677 1.00 96.12 71 LEU A O 1
ATOM 583 N N . ASN A 1 72 ? 3.499 9.784 3.771 1.00 95.25 72 ASN A N 1
ATOM 584 C CA . ASN A 1 72 ? 4.230 9.759 5.041 1.00 95.25 72 ASN A CA 1
ATOM 585 C C . ASN A 1 72 ? 4.462 11.173 5.606 1.00 95.25 72 ASN A C 1
ATOM 587 O O . ASN A 1 72 ? 4.407 11.349 6.819 1.00 95.25 72 ASN A O 1
ATOM 591 N N . LYS A 1 73 ? 4.728 12.170 4.749 1.00 94.69 73 LYS A N 1
ATOM 592 C CA . LYS A 1 73 ? 4.920 13.572 5.168 1.00 94.69 73 LYS A CA 1
ATOM 593 C C . LYS A 1 73 ? 3.616 14.241 5.593 1.00 94.69 73 LYS A C 1
ATOM 595 O O . LYS A 1 73 ? 3.624 15.037 6.520 1.00 94.69 73 LYS A O 1
ATOM 600 N N . ASP A 1 74 ? 2.521 13.924 4.910 1.00 91.69 74 ASP A N 1
ATOM 601 C CA . ASP A 1 74 ? 1.191 14.462 5.203 1.00 91.69 74 ASP A CA 1
ATOM 602 C C . ASP A 1 74 ? 0.633 13.980 6.551 1.00 91.69 74 ASP A C 1
ATOM 604 O O . ASP A 1 74 ? -0.167 14.667 7.175 1.00 91.69 74 ASP A O 1
ATOM 608 N N . GLY A 1 75 ? 1.038 12.790 7.011 1.00 91.38 75 GLY A N 1
ATOM 609 C CA . GLY A 1 75 ? 0.692 12.269 8.339 1.00 91.38 75 GLY A CA 1
ATOM 610 C C . GLY A 1 75 ? -0.769 11.833 8.518 1.00 91.38 75 GLY A C 1
ATOM 611 O O . GLY A 1 75 ? -1.092 11.217 9.530 1.00 91.38 75 GLY A O 1
ATOM 612 N N . GLN A 1 76 ? -1.643 12.078 7.536 1.00 95.12 76 GLN A N 1
ATOM 613 C CA . GLN A 1 76 ? -3.057 11.674 7.568 1.00 95.12 76 GLN A CA 1
ATOM 614 C C . GLN A 1 76 ? -3.243 10.153 7.487 1.00 95.12 76 GLN A C 1
ATOM 616 O O . GLN A 1 76 ? -4.221 9.601 7.989 1.00 95.12 76 GLN A O 1
ATOM 621 N N . PHE A 1 77 ? -2.292 9.458 6.861 1.00 96.94 77 PHE A N 1
ATOM 622 C CA . PHE A 1 77 ? -2.322 8.011 6.696 1.00 96.94 77 PHE A CA 1
ATOM 623 C C . PHE A 1 77 ? -1.372 7.357 7.695 1.00 96.94 77 PHE A C 1
ATOM 625 O O . PHE A 1 77 ? -0.163 7.598 7.688 1.00 96.94 77 PHE A O 1
ATOM 632 N N . ARG A 1 78 ? -1.901 6.459 8.529 1.00 97.31 78 ARG A N 1
ATOM 633 C CA . ARG A 1 78 ? -1.091 5.702 9.483 1.00 97.31 78 ARG A CA 1
ATOM 634 C C . ARG A 1 78 ? -0.324 4.594 8.767 1.00 97.31 78 ARG A C 1
ATOM 636 O O . ARG A 1 78 ? -0.907 3.612 8.304 1.00 97.31 78 ARG A O 1
ATOM 643 N N . SER A 1 79 ? 0.995 4.756 8.687 1.00 96.44 79 SER A N 1
ATOM 644 C CA . SER A 1 79 ? 1.910 3.751 8.141 1.00 96.44 79 SER A CA 1
ATOM 645 C C . SER A 1 79 ? 1.972 2.530 9.059 1.00 96.44 79 SER A C 1
ATOM 647 O O . SER A 1 79 ? 2.207 2.658 10.262 1.00 96.44 79 SER A O 1
ATOM 649 N N . VAL A 1 80 ? 1.760 1.342 8.493 1.00 96.69 80 VAL A N 1
ATOM 650 C C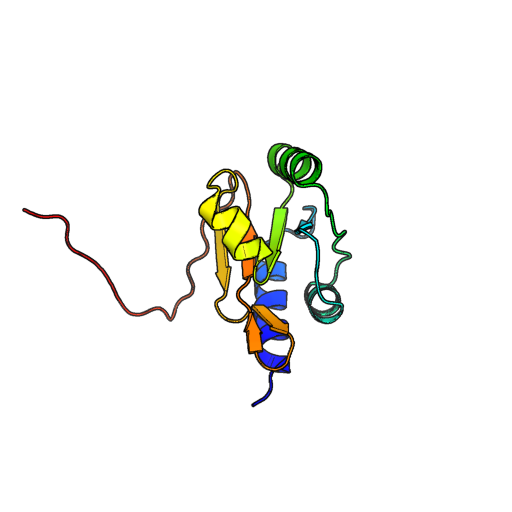A . VAL A 1 80 ? 1.827 0.068 9.231 1.00 96.69 80 VAL A CA 1
ATOM 651 C C . VAL A 1 80 ? 2.956 -0.827 8.749 1.00 96.69 80 VAL A C 1
ATOM 653 O O . VAL A 1 80 ? 3.423 -1.675 9.500 1.00 96.69 80 VAL A O 1
ATOM 656 N N . PHE A 1 81 ? 3.435 -0.638 7.523 1.00 96.06 81 PHE A N 1
ATOM 657 C CA . PHE A 1 81 ? 4.602 -1.342 7.011 1.00 96.06 81 PHE A CA 1
ATOM 658 C C . PHE A 1 81 ? 5.328 -0.468 5.996 1.00 96.06 81 PHE A C 1
ATOM 660 O O . PHE A 1 81 ? 4.710 0.090 5.095 1.00 96.06 81 PHE A O 1
ATOM 667 N N . TYR A 1 82 ? 6.648 -0.390 6.122 1.00 94.62 82 TYR A N 1
ATOM 668 C CA . TYR A 1 82 ? 7.511 0.345 5.207 1.00 94.62 82 TYR A CA 1
ATOM 669 C C . TYR A 1 82 ? 8.577 -0.587 4.642 1.00 94.62 82 TYR A C 1
ATOM 671 O O . TYR A 1 82 ? 9.245 -1.299 5.386 1.00 94.62 82 TYR A O 1
ATOM 679 N N . GLY A 1 83 ? 8.767 -0.561 3.328 1.00 92.38 83 GLY A N 1
ATOM 680 C CA . GLY A 1 83 ? 9.831 -1.270 2.635 1.00 92.38 83 GLY A CA 1
ATOM 681 C C . GLY A 1 83 ? 10.730 -0.292 1.892 1.00 92.38 83 GLY A C 1
ATOM 682 O O . GLY A 1 83 ? 10.276 0.400 0.989 1.00 92.38 83 GLY A O 1
ATOM 683 N N . LYS A 1 84 ? 12.034 -0.292 2.203 1.00 89.19 84 LYS A N 1
ATOM 684 C CA . LYS A 1 84 ? 13.039 0.533 1.496 1.00 89.19 84 LYS A CA 1
ATOM 685 C C . LYS A 1 84 ? 13.172 0.188 0.005 1.00 89.19 84 LYS A C 1
ATOM 687 O O . LYS A 1 84 ? 13.629 1.012 -0.774 1.00 89.19 84 LYS A O 1
ATOM 692 N N . LYS A 1 85 ? 12.819 -1.043 -0.383 1.00 88.00 85 LYS A N 1
ATOM 693 C CA . LYS A 1 85 ? 12.915 -1.564 -1.755 1.00 88.00 85 LYS A CA 1
ATOM 694 C C . LYS A 1 85 ? 11.612 -2.276 -2.118 1.00 88.00 85 LYS A C 1
ATOM 696 O O . LYS A 1 85 ? 11.513 -3.492 -1.969 1.00 88.00 85 LYS A O 1
ATOM 701 N N . ALA A 1 86 ? 10.609 -1.503 -2.511 1.00 86.19 86 ALA A N 1
ATOM 702 C CA . ALA A 1 86 ? 9.284 -2.007 -2.860 1.00 86.19 86 ALA A CA 1
ATOM 703 C C . ALA A 1 86 ? 9.117 -2.255 -4.357 1.00 86.19 86 ALA A C 1
ATOM 705 O O . ALA A 1 86 ? 8.433 -3.198 -4.745 1.00 86.19 86 ALA A O 1
ATOM 706 N N . ASP A 1 87 ? 9.748 -1.428 -5.188 1.00 83.50 87 ASP A N 1
ATOM 707 C CA . ASP A 1 87 ? 9.724 -1.600 -6.635 1.00 83.50 87 ASP A CA 1
ATOM 708 C C . ASP A 1 87 ? 10.996 -1.059 -7.297 1.00 83.50 87 ASP A C 1
ATOM 710 O O . ASP A 1 87 ? 11.851 -0.483 -6.618 1.00 83.50 87 ASP A O 1
ATOM 714 N N . SER A 1 88 ? 11.113 -1.213 -8.618 1.00 79.69 88 SER A N 1
ATOM 715 C CA . SER A 1 88 ? 12.160 -0.570 -9.408 1.00 79.69 88 SER A CA 1
ATOM 716 C C . SER A 1 88 ? 11.601 0.322 -10.506 1.00 79.69 88 SER A C 1
ATOM 718 O O . SER A 1 88 ? 10.780 -0.104 -11.317 1.00 79.69 88 SER A O 1
ATOM 720 N N . ARG A 1 89 ? 12.091 1.562 -10.553 1.00 76.62 89 ARG A N 1
ATOM 721 C CA . ARG A 1 89 ? 11.778 2.545 -11.596 1.00 76.62 89 ARG A CA 1
ATOM 722 C C . ARG A 1 89 ? 13.086 3.160 -12.079 1.00 76.62 89 ARG A C 1
ATOM 724 O O . ARG A 1 89 ? 13.922 3.512 -11.259 1.00 76.62 89 ARG A O 1
ATOM 731 N N . ASN A 1 90 ? 13.286 3.254 -13.394 1.00 74.88 90 ASN A N 1
ATOM 732 C CA . ASN A 1 90 ? 14.498 3.830 -14.000 1.00 74.88 90 ASN A CA 1
ATOM 733 C C . ASN A 1 90 ? 15.822 3.263 -13.442 1.00 74.88 90 ASN A C 1
ATOM 735 O O . ASN A 1 90 ? 16.785 3.995 -13.265 1.00 74.88 90 ASN A O 1
ATOM 739 N N . ARG A 1 91 ? 15.873 1.946 -13.179 1.00 73.31 91 ARG A N 1
ATOM 740 C CA . ARG A 1 91 ? 17.016 1.225 -12.566 1.00 73.31 91 ARG A CA 1
ATOM 741 C C . ARG A 1 91 ? 17.312 1.579 -11.104 1.00 73.31 91 ARG A C 1
ATOM 743 O O . ARG A 1 91 ? 18.247 1.026 -10.531 1.00 73.31 91 ARG A O 1
ATOM 750 N N . GLU A 1 92 ? 16.483 2.396 -10.471 1.00 78.69 92 GLU A N 1
ATOM 751 C CA . GLU A 1 92 ? 16.563 2.697 -9.045 1.00 78.69 92 GLU A CA 1
ATOM 752 C C . GLU A 1 92 ? 15.527 1.887 -8.268 1.00 78.69 92 GLU A C 1
ATOM 754 O O . GLU A 1 92 ? 14.460 1.547 -8.788 1.00 78.69 92 GLU A O 1
ATOM 759 N N . ASN A 1 93 ? 15.852 1.540 -7.021 1.00 85.56 93 ASN A N 1
ATOM 760 C CA . ASN A 1 93 ? 14.878 0.948 -6.110 1.00 85.56 93 ASN A CA 1
ATOM 761 C C . ASN A 1 93 ? 14.083 2.075 -5.460 1.00 85.56 93 ASN A C 1
ATOM 763 O O . ASN A 1 93 ? 14.674 3.013 -4.932 1.00 85.56 93 ASN A O 1
ATOM 767 N N . VAL A 1 94 ? 12.762 1.947 -5.448 1.00 90.19 94 VAL A N 1
ATOM 768 C CA . VAL A 1 94 ? 11.879 2.918 -4.804 1.00 90.19 94 VAL A CA 1
ATOM 769 C C . VAL A 1 94 ? 11.265 2.327 -3.536 1.00 90.19 94 VAL A C 1
ATOM 771 O O . VAL A 1 94 ? 10.983 1.121 -3.494 1.00 90.19 94 VAL A O 1
ATOM 774 N N . PRO A 1 95 ? 11.042 3.146 -2.495 1.00 93.38 95 PRO A N 1
ATOM 775 C CA . PRO A 1 95 ? 10.382 2.690 -1.284 1.00 93.38 95 PRO A CA 1
ATOM 776 C C . PRO A 1 95 ? 8.899 2.411 -1.529 1.00 93.38 95 PRO A C 1
ATOM 778 O O . PRO A 1 95 ? 8.320 2.836 -2.530 1.00 93.38 95 PRO A O 1
ATOM 781 N N . GLY A 1 96 ? 8.269 1.718 -0.591 1.00 94.88 96 GLY A N 1
ATOM 782 C CA . GLY A 1 96 ? 6.825 1.558 -0.560 1.00 94.88 96 GLY A CA 1
ATOM 783 C C . GLY A 1 96 ? 6.313 1.438 0.859 1.00 94.88 96 GLY A C 1
ATOM 784 O O . GLY A 1 96 ? 6.971 0.854 1.720 1.00 94.88 96 GLY A O 1
ATOM 785 N N . THR A 1 97 ? 5.130 1.986 1.083 1.00 97.12 97 THR A N 1
ATOM 786 C CA . THR A 1 97 ? 4.455 1.986 2.372 1.00 97.12 97 THR A CA 1
ATOM 787 C C . THR A 1 97 ? 3.068 1.389 2.207 1.00 97.12 97 THR A C 1
ATOM 789 O O . THR A 1 97 ? 2.358 1.678 1.242 1.00 97.12 97 THR A O 1
ATOM 792 N N . LEU A 1 98 ? 2.688 0.569 3.177 1.00 97.69 98 LEU A N 1
ATOM 793 C CA . LEU A 1 98 ? 1.328 0.110 3.384 1.00 97.69 98 LEU A CA 1
ATOM 794 C C . LEU A 1 98 ? 0.738 0.888 4.564 1.00 97.69 98 LEU A C 1
ATOM 796 O O . LEU A 1 98 ? 1.369 0.991 5.621 1.00 97.69 98 LEU A O 1
ATOM 800 N N . PHE A 1 99 ? -0.466 1.416 4.380 1.00 98.12 99 PHE A N 1
ATOM 801 C CA . PHE A 1 99 ? -1.185 2.207 5.371 1.00 98.12 99 PHE A CA 1
ATOM 802 C C . PHE A 1 99 ? -2.520 1.556 5.714 1.00 98.12 99 PHE A C 1
ATOM 804 O O . PHE A 1 99 ? -3.188 0.985 4.847 1.00 98.12 99 PHE A O 1
ATOM 811 N N . HIS A 1 100 ? -2.910 1.675 6.981 1.00 98.06 100 HIS A N 1
ATOM 812 C CA . HIS A 1 100 ? -4.211 1.229 7.469 1.00 98.06 100 HIS A CA 1
ATOM 813 C C . HIS A 1 100 ? -4.570 1.930 8.784 1.00 98.06 100 HIS A C 1
ATOM 815 O O . HIS A 1 100 ? -3.710 2.101 9.656 1.00 98.06 100 HIS A O 1
ATOM 821 N N . LYS A 1 101 ? -5.849 2.280 8.965 1.00 96.25 101 LYS A N 1
ATOM 822 C CA . LYS A 1 101 ? -6.308 3.087 10.110 1.00 96.25 101 LYS A CA 1
ATOM 823 C C . LYS A 1 101 ? -6.054 2.436 11.469 1.00 96.25 101 LYS A C 1
ATOM 825 O O . LYS A 1 101 ? -5.693 3.121 12.419 1.00 96.25 101 LYS A O 1
ATOM 830 N N . SER A 1 102 ? -6.169 1.111 11.555 1.00 94.94 102 SER A N 1
ATOM 831 C CA . SER A 1 102 ? -6.148 0.385 12.835 1.00 94.94 102 SER A CA 1
ATOM 832 C C . SER A 1 102 ? -5.259 -0.861 12.865 1.00 94.94 102 SER A C 1
ATOM 834 O O . SER A 1 102 ? -5.139 -1.488 13.912 1.00 94.94 102 SER A O 1
ATOM 836 N N . ALA A 1 103 ? -4.603 -1.234 11.758 1.00 94.69 103 ALA A N 1
ATOM 837 C CA . ALA A 1 103 ? -3.850 -2.494 11.719 1.00 94.69 103 ALA A CA 1
ATOM 838 C C . ALA A 1 103 ? -2.588 -2.420 12.603 1.00 94.69 103 ALA A C 1
ATOM 840 O O . ALA A 1 103 ? -2.056 -1.322 12.825 1.00 94.69 103 ALA A O 1
ATOM 841 N N . PRO A 1 104 ? -2.084 -3.553 13.119 1.00 92.94 104 PRO A N 1
ATOM 842 C CA . PRO A 1 104 ? -0.831 -3.570 13.864 1.00 92.94 104 PRO A CA 1
ATOM 843 C C . PRO A 1 104 ? 0.347 -3.140 12.980 1.00 92.94 104 PRO A C 1
ATOM 845 O O . PRO A 1 104 ? 0.399 -3.447 11.790 1.00 92.94 104 PRO A O 1
ATOM 848 N N . ILE A 1 105 ? 1.310 -2.432 13.578 1.00 92.69 105 ILE A N 1
ATOM 849 C CA . ILE A 1 105 ? 2.545 -2.040 12.889 1.00 92.69 105 ILE A CA 1
ATOM 850 C C . ILE A 1 105 ? 3.427 -3.279 12.729 1.00 92.69 105 ILE A C 1
ATOM 852 O O . ILE A 1 105 ? 3.762 -3.951 13.705 1.00 92.69 105 ILE A O 1
ATOM 856 N N . VAL A 1 106 ? 3.846 -3.551 11.500 1.00 90.56 106 VAL A N 1
ATOM 857 C CA . VAL A 1 106 ? 4.717 -4.667 11.142 1.00 90.56 106 VAL A CA 1
ATOM 858 C C . VAL A 1 106 ? 6.153 -4.161 11.050 1.00 90.56 106 VAL A C 1
ATOM 860 O O . VAL A 1 106 ? 6.530 -3.468 10.103 1.00 90.56 106 VAL A O 1
ATOM 863 N N . LYS A 1 107 ? 6.976 -4.529 12.036 1.00 80.81 107 LYS A N 1
ATOM 864 C CA . LYS A 1 107 ? 8.423 -4.283 12.006 1.00 80.81 107 LYS A CA 1
ATOM 865 C C . LYS A 1 107 ? 9.113 -5.307 11.100 1.00 80.81 107 LYS A C 1
ATOM 867 O O . LYS A 1 107 ? 8.656 -6.441 10.957 1.00 80.81 107 LYS A O 1
ATOM 872 N N . ILE A 1 108 ? 10.207 -4.897 10.462 1.00 65.44 108 ILE A N 1
ATOM 873 C CA . ILE A 1 108 ? 11.0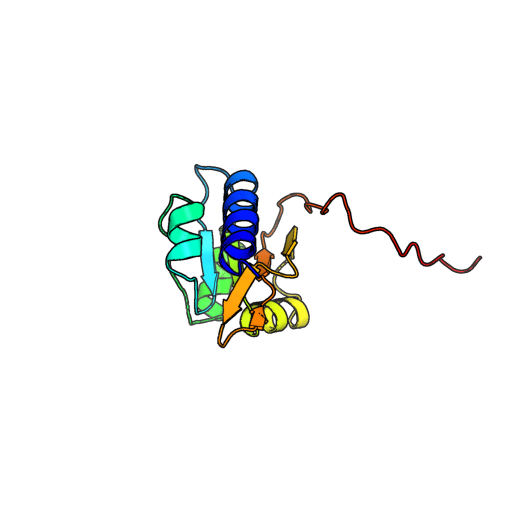72 -5.814 9.716 1.00 65.44 108 ILE A CA 1
ATOM 874 C C . ILE A 1 108 ? 12.138 -6.321 10.689 1.00 65.44 108 ILE A C 1
ATOM 876 O O . ILE A 1 108 ? 12.985 -5.535 11.119 1.00 65.44 108 ILE A O 1
ATOM 880 N N . ASP A 1 109 ? 12.110 -7.609 11.027 1.00 49.78 109 ASP A N 1
ATOM 881 C CA . ASP A 1 109 ? 13.223 -8.248 11.731 1.00 49.78 109 ASP A CA 1
ATOM 882 C C . ASP A 1 109 ? 14.463 -8.183 10.830 1.00 49.78 109 ASP A C 1
ATOM 884 O O . ASP A 1 109 ? 14.495 -8.762 9.742 1.00 49.78 109 ASP A O 1
ATOM 888 N N . GLY A 1 110 ? 15.445 -7.377 11.241 1.00 45.84 110 GLY A N 1
ATOM 889 C CA . GLY A 1 110 ? 16.667 -7.101 10.478 1.00 45.84 110 GLY A CA 1
ATOM 890 C C . GLY A 1 110 ? 17.100 -5.632 10.435 1.00 45.84 110 GLY A C 1
ATOM 891 O O . GLY A 1 110 ? 18.186 -5.345 9.937 1.00 45.84 110 GLY A O 1
ATOM 892 N N . SER A 1 111 ? 16.313 -4.694 10.971 1.00 40.72 111 SER A N 1
ATOM 893 C CA . SER A 1 111 ? 16.783 -3.320 11.193 1.00 40.72 111 SER A CA 1
ATOM 894 C C . SER A 1 111 ? 17.425 -3.213 12.582 1.00 40.72 111 SER A C 1
ATOM 896 O O . SER A 1 111 ? 16.764 -2.897 13.566 1.00 40.72 111 SER A O 1
ATOM 898 N N . SER A 1 112 ? 18.719 -3.529 12.658 1.00 42.50 112 SER A N 1
ATOM 899 C CA . SER A 1 112 ? 19.563 -3.176 13.803 1.00 42.50 112 SER A CA 1
ATOM 900 C C . SER A 1 112 ? 19.790 -1.655 13.830 1.00 42.50 112 SER A C 1
ATOM 902 O O . SER A 1 112 ? 20.198 -1.092 12.815 1.00 42.50 112 SER A O 1
ATOM 904 N N . GLY A 1 113 ? 19.523 -1.025 14.983 1.00 35.97 113 GLY A N 1
ATOM 905 C CA . GLY A 1 113 ? 19.845 0.371 15.342 1.00 35.97 113 GLY A CA 1
ATOM 906 C C . GLY A 1 113 ? 18.875 1.434 14.788 1.00 35.97 113 GLY A C 1
ATOM 907 O O . GLY A 1 113 ? 18.564 1.426 13.606 1.00 35.97 113 GLY A O 1
ATOM 908 N N . ALA A 1 114 ? 18.342 2.389 15.551 1.00 35.88 114 ALA A N 1
ATOM 909 C CA . ALA A 1 114 ? 18.814 2.958 16.805 1.00 35.88 114 ALA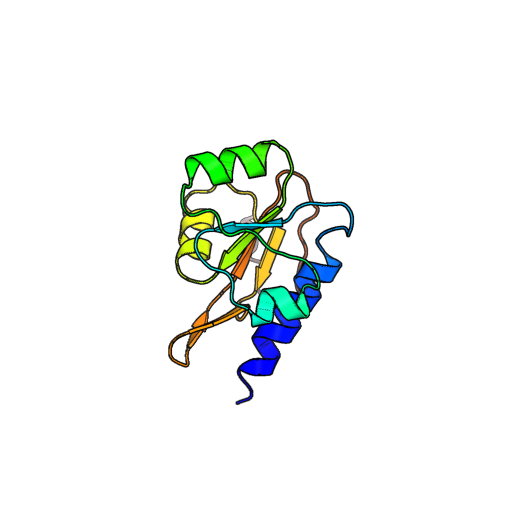 A CA 1
ATOM 910 C C . ALA A 1 114 ? 17.697 3.041 17.856 1.00 35.88 114 ALA A C 1
ATOM 912 O O . ALA A 1 114 ? 16.594 3.522 17.603 1.00 35.88 114 ALA A O 1
ATOM 913 N N . VAL A 1 115 ? 18.040 2.588 19.057 1.00 50.12 115 VAL A N 1
ATOM 914 C CA . VAL A 1 115 ? 17.459 3.078 20.300 1.00 50.12 115 VAL A CA 1
ATOM 915 C C . VAL A 1 115 ? 18.146 4.419 20.544 1.00 50.12 115 VAL A C 1
ATOM 917 O O . VAL A 1 115 ? 19.326 4.429 20.889 1.00 50.12 115 VAL A O 1
ATOM 920 N N . GLU A 1 116 ? 17.463 5.539 20.324 1.00 37.38 116 GLU A N 1
ATOM 921 C CA . GLU A 1 116 ? 17.898 6.799 20.925 1.00 37.38 116 GLU A CA 1
ATOM 922 C C . GLU A 1 116 ? 17.184 6.974 22.259 1.00 37.38 116 GLU A C 1
ATOM 924 O O . GLU A 1 116 ? 15.963 6.879 22.383 1.00 37.38 116 GLU A O 1
ATOM 929 N N . LYS A 1 117 ? 18.028 7.113 23.275 1.00 43.06 117 LYS A N 1
ATOM 930 C CA . LYS A 1 117 ? 17.710 7.237 24.686 1.00 43.06 117 LYS A CA 1
ATOM 931 C C . LYS A 1 117 ? 16.932 8.533 24.911 1.00 43.06 117 LYS A C 1
ATOM 933 O O . LYS A 1 117 ? 17.381 9.592 24.485 1.00 43.06 117 LYS A O 1
ATOM 938 N N . GLY A 1 118 ? 15.816 8.459 25.634 1.00 34.50 118 GLY A N 1
ATOM 939 C CA . GLY A 1 118 ? 15.252 9.649 26.269 1.00 34.50 118 GLY A CA 1
ATOM 940 C C . GLY A 1 118 ? 16.250 10.198 27.299 1.00 34.50 118 GLY A C 1
ATOM 941 O O . GLY A 1 118 ? 16.940 9.395 27.942 1.00 34.50 118 GLY A O 1
ATOM 942 N N . PRO A 1 119 ? 16.388 11.528 27.436 1.00 52.00 119 PRO A N 1
ATOM 943 C CA . PRO A 1 119 ? 17.235 12.097 28.467 1.00 52.00 119 PRO A CA 1
ATOM 944 C C . PRO A 1 119 ? 16.653 11.792 29.852 1.00 52.00 119 PRO A C 1
ATOM 946 O O . PRO A 1 119 ? 15.453 11.570 30.017 1.00 52.00 119 PRO A O 1
ATOM 949 N N . LYS A 1 120 ? 17.584 11.705 30.796 1.00 46.94 120 LYS A N 1
ATOM 950 C CA . LYS A 1 120 ? 17.437 11.297 32.190 1.00 46.94 120 LYS A CA 1
ATOM 951 C C . LYS A 1 120 ? 16.710 12.342 33.029 1.00 46.94 120 LYS A C 1
ATOM 953 O O . LYS A 1 120 ? 16.905 13.542 32.736 1.00 46.94 120 LYS A O 1
#